Protein AF-A0A2D8NK33-F1 (afdb_monomer_lite)

Foldseek 3Di:
DVVVVVVVVVVVVVVVVVVVVVVVVVVCVVCVLVVLLVVLVVCVVVPDQLQVSQVVVVHHSVVSVVSNPDD

Sequence (71 aa):
MVSMLARLVTSVTVADESIETLRAFQARMDAMPTRRAELMREAHDAGHSWREIGAAVGMSHAGAMKAARKP

Radius of gyration: 21.65 Å; chains: 1; bounding box: 54×26×48 Å

Structure (mmCIF, N/CA/C/O backbone):
data_AF-A0A2D8NK33-F1
#
_entry.id   AF-A0A2D8NK33-F1
#
loop_
_atom_site.group_PDB
_atom_site.id
_atom_site.type_symbol
_atom_site.label_atom_id
_atom_site.label_alt_id
_atom_site.label_comp_id
_atom_site.label_asym_id
_atom_site.label_entity_id
_atom_site.label_seq_id
_atom_site.pdbx_PDB_ins_code
_atom_site.Cartn_x
_atom_site.Cartn_y
_atom_site.Cartn_z
_atom_site.occupancy
_atom_site.B_iso_or_equiv
_atom_site.auth_seq_id
_atom_site.auth_comp_id
_atom_site.auth_asym_id
_atom_site.auth_atom_id
_atom_site.pdbx_PDB_model_num
ATOM 1 N N . MET A 1 1 ? 43.273 -12.631 -34.021 1.00 53.56 1 MET A N 1
ATOM 2 C CA . MET A 1 1 ? 42.285 -11.528 -34.105 1.00 53.56 1 MET A CA 1
ATOM 3 C C . MET A 1 1 ? 40.879 -11.872 -33.588 1.00 53.56 1 MET A C 1
ATOM 5 O O . MET A 1 1 ? 40.107 -10.954 -33.373 1.00 53.56 1 MET A O 1
ATOM 9 N N . VAL A 1 2 ? 40.540 -13.140 -33.311 1.00 58.59 2 VAL A N 1
ATOM 10 C CA . VAL A 1 2 ? 39.188 -13.548 -32.848 1.00 58.59 2 VAL A CA 1
ATOM 11 C C . VAL A 1 2 ? 38.903 -13.192 -31.371 1.00 58.59 2 VAL A C 1
ATOM 13 O O . VAL A 1 2 ? 37.761 -12.981 -30.981 1.00 58.59 2 VAL A O 1
ATOM 16 N N . SER A 1 3 ? 39.949 -13.044 -30.549 1.00 63.28 3 SER A N 1
ATOM 17 C CA . SER A 1 3 ? 39.835 -12.846 -29.090 1.00 63.28 3 SER A CA 1
ATOM 18 C C . SER A 1 3 ? 39.216 -11.496 -28.670 1.00 63.28 3 SER A C 1
ATOM 20 O O . SER A 1 3 ? 38.540 -11.405 -27.648 1.00 63.28 3 SER A O 1
ATOM 22 N N . MET A 1 4 ? 39.387 -10.442 -29.475 1.00 63.59 4 MET A N 1
ATOM 23 C CA . MET A 1 4 ? 38.876 -9.101 -29.149 1.00 63.59 4 MET A CA 1
ATOM 24 C C . MET A 1 4 ? 37.375 -8.957 -29.453 1.00 63.59 4 MET A C 1
ATOM 26 O O . MET A 1 4 ? 36.653 -8.324 -28.689 1.00 63.59 4 MET A O 1
ATOM 30 N N . LEU A 1 5 ? 36.898 -9.615 -30.515 1.00 63.06 5 LEU A N 1
ATOM 31 C CA . LEU A 1 5 ? 35.478 -9.685 -30.877 1.00 63.06 5 LEU A CA 1
ATOM 32 C C . LEU A 1 5 ? 34.665 -10.471 -29.841 1.00 63.06 5 LEU A C 1
ATOM 34 O O . LEU A 1 5 ? 33.606 -10.009 -29.432 1.00 63.06 5 LEU A O 1
ATOM 38 N N . ALA A 1 6 ? 35.193 -11.596 -29.344 1.00 63.84 6 ALA A N 1
ATOM 39 C CA . ALA A 1 6 ? 34.539 -12.368 -28.285 1.00 63.84 6 ALA A CA 1
ATOM 40 C C . ALA A 1 6 ? 34.375 -11.552 -26.988 1.00 63.84 6 ALA A C 1
ATOM 42 O O . ALA A 1 6 ? 33.300 -11.546 -26.396 1.00 63.84 6 ALA A O 1
ATOM 43 N N . ARG A 1 7 ? 35.406 -10.790 -26.591 1.00 62.44 7 ARG 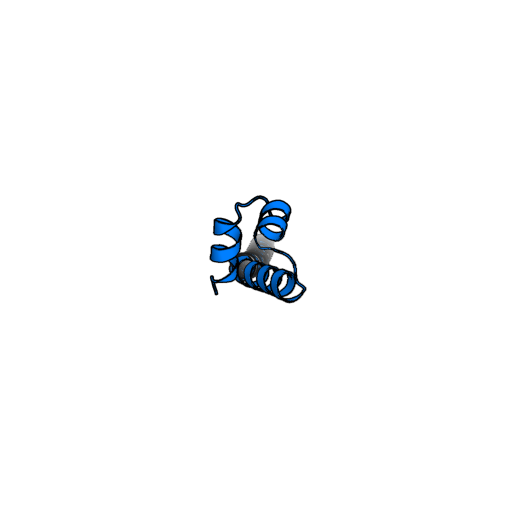A N 1
ATOM 44 C CA . ARG A 1 7 ? 35.334 -9.891 -25.425 1.00 62.44 7 ARG A CA 1
ATOM 45 C C . ARG A 1 7 ? 34.320 -8.762 -25.596 1.00 62.44 7 ARG A C 1
ATOM 47 O O . ARG A 1 7 ? 33.620 -8.452 -24.641 1.00 62.44 7 ARG A O 1
ATOM 54 N N . LEU A 1 8 ? 34.229 -8.154 -26.780 1.00 62.50 8 LEU A N 1
ATOM 55 C CA . LEU A 1 8 ? 33.247 -7.094 -27.026 1.00 62.50 8 LEU A CA 1
ATOM 56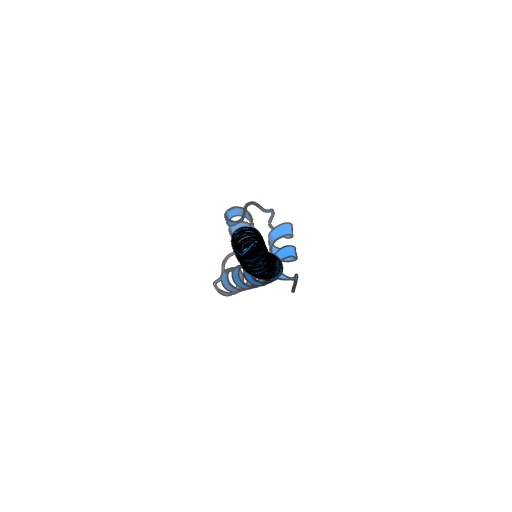 C C . LEU A 1 8 ? 31.809 -7.619 -26.976 1.00 62.50 8 LEU A C 1
ATOM 58 O O . LEU A 1 8 ? 30.957 -6.965 -26.386 1.00 62.50 8 LEU A O 1
ATOM 62 N N . VAL A 1 9 ? 31.547 -8.798 -27.546 1.00 64.44 9 VAL A N 1
ATOM 63 C CA . VAL A 1 9 ? 30.203 -9.395 -27.539 1.00 64.44 9 VAL A CA 1
ATOM 64 C C . VAL A 1 9 ? 29.756 -9.708 -26.111 1.00 64.44 9 VAL A C 1
ATOM 66 O O . VAL A 1 9 ? 28.670 -9.289 -25.728 1.00 64.44 9 VAL A O 1
ATOM 69 N N . THR A 1 10 ? 30.604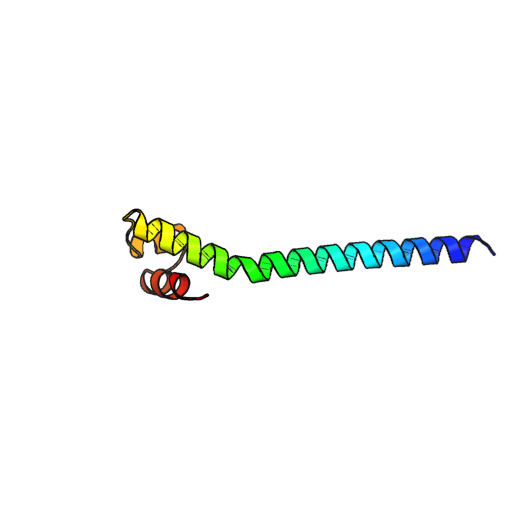 -10.337 -25.289 1.00 63.34 10 THR A N 1
ATOM 70 C CA . THR A 1 10 ? 30.270 -10.609 -23.879 1.00 63.34 10 THR A CA 1
ATOM 71 C C . THR A 1 10 ? 30.041 -9.324 -23.077 1.00 63.34 10 THR A C 1
ATOM 73 O O . THR A 1 10 ? 29.127 -9.263 -22.260 1.00 63.34 10 THR A O 1
ATOM 76 N N . SER A 1 11 ? 30.832 -8.274 -23.309 1.00 60.31 11 SER A N 1
ATOM 77 C CA . SER A 1 11 ? 30.647 -6.999 -22.605 1.00 60.31 11 SER A CA 1
ATOM 78 C C . SER A 1 11 ? 29.348 -6.285 -22.988 1.00 60.31 11 SER A C 1
ATOM 80 O O . SER A 1 11 ? 28.735 -5.649 -22.135 1.00 60.31 11 SER A O 1
ATOM 82 N N . VAL A 1 12 ? 28.914 -6.387 -24.248 1.00 62.66 12 VAL A N 1
ATOM 83 C CA . VAL A 1 12 ? 27.656 -5.779 -24.709 1.00 62.66 12 VAL A CA 1
ATOM 84 C C . VAL A 1 12 ? 26.445 -6.543 -24.172 1.00 62.66 12 VAL A C 1
ATOM 86 O O . VAL A 1 12 ? 25.499 -5.906 -23.720 1.00 62.66 12 VAL A O 1
ATOM 89 N N . THR A 1 13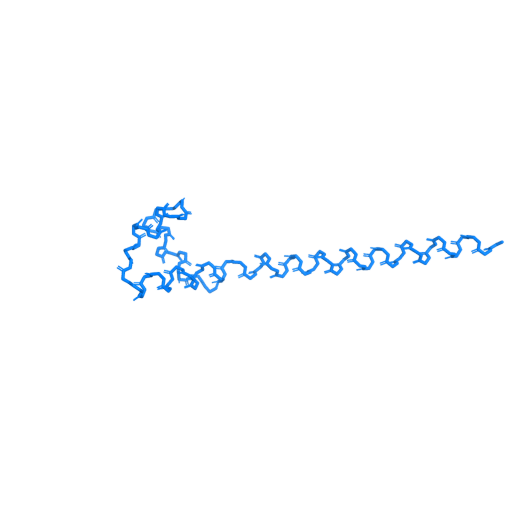 ? 26.479 -7.878 -24.132 1.00 61.53 13 THR A N 1
ATOM 90 C CA . THR A 1 13 ? 25.355 -8.674 -23.603 1.00 61.53 13 THR A CA 1
ATOM 91 C C . THR A 1 13 ? 25.172 -8.489 -22.099 1.00 61.53 13 THR A C 1
ATOM 93 O O . THR A 1 13 ? 24.051 -8.301 -21.641 1.00 61.53 13 THR A O 1
ATOM 96 N N . VAL A 1 14 ? 26.266 -8.452 -21.328 1.00 64.31 14 VAL A N 1
ATOM 97 C CA . VAL A 1 14 ? 26.200 -8.194 -19.878 1.00 64.31 14 VAL A CA 1
ATOM 98 C C . VAL A 1 14 ? 25.672 -6.784 -19.594 1.00 64.31 14 VAL A C 1
ATOM 100 O O . VAL A 1 14 ? 24.922 -6.585 -18.637 1.00 64.31 14 VAL A O 1
ATOM 103 N N . ALA A 1 15 ? 26.029 -5.799 -20.424 1.00 63.53 15 ALA A N 1
ATOM 104 C CA . ALA A 1 15 ? 25.489 -4.448 -20.307 1.00 63.53 15 ALA A CA 1
ATOM 105 C C . ALA A 1 15 ? 23.980 -4.401 -20.605 1.00 63.53 15 ALA A C 1
ATOM 107 O O . ALA A 1 15 ? 23.256 -3.712 -19.890 1.00 63.53 15 ALA A O 1
ATOM 108 N N . ASP A 1 16 ? 23.500 -5.148 -21.600 1.00 68.25 16 ASP A N 1
ATOM 109 C CA . ASP A 1 16 ? 22.081 -5.179 -21.979 1.00 68.25 16 ASP A CA 1
ATOM 110 C C . ASP A 1 16 ? 21.210 -5.844 -20.893 1.00 68.25 16 ASP A C 1
ATOM 112 O O . ASP A 1 16 ? 20.230 -5.256 -20.432 1.00 68.25 16 ASP A O 1
ATOM 116 N N . GLU A 1 17 ? 21.647 -6.990 -20.356 1.00 68.31 17 GLU A N 1
ATOM 117 C CA . GLU A 1 17 ? 20.991 -7.667 -19.220 1.00 68.31 17 GLU A CA 1
ATOM 118 C C . GLU A 1 17 ? 20.977 -6.791 -17.952 1.00 68.31 17 GLU A C 1
ATOM 120 O O . GLU A 1 17 ? 19.997 -6.742 -17.197 1.00 68.31 17 GLU A O 1
ATOM 125 N N . SER A 1 18 ? 22.058 -6.042 -17.718 1.00 71.88 18 SER A N 1
ATOM 126 C CA . SER A 1 18 ? 22.148 -5.097 -16.598 1.00 71.88 18 SER A CA 1
ATOM 127 C C . SER A 1 18 ? 21.189 -3.913 -16.770 1.00 71.88 18 SER A C 1
ATOM 129 O O . SER A 1 18 ? 20.588 -3.441 -15.805 1.00 71.88 18 SER A O 1
ATOM 131 N N . ILE A 1 19 ? 21.000 -3.424 -17.997 1.00 82.12 19 ILE A N 1
ATOM 132 C CA . ILE A 1 19 ? 20.045 -2.348 -18.286 1.00 82.12 19 ILE A CA 1
ATOM 133 C C . ILE A 1 19 ? 18.607 -2.849 -18.127 1.00 82.12 19 ILE A C 1
ATOM 135 O O . ILE A 1 19 ? 17.772 -2.137 -17.564 1.00 82.12 19 ILE A O 1
ATOM 139 N N . GLU A 1 20 ? 18.303 -4.067 -18.575 1.00 82.31 20 GLU A N 1
ATOM 140 C CA . GLU A 1 20 ? 16.975 -4.662 -18.422 1.00 82.31 20 GLU A CA 1
ATOM 141 C C . GLU A 1 20 ? 16.613 -4.868 -16.945 1.00 82.31 20 GLU A C 1
ATOM 143 O O . GLU A 1 20 ? 15.527 -4.479 -16.505 1.00 82.31 20 GLU A O 1
ATOM 148 N N . THR A 1 21 ? 17.546 -5.384 -16.144 1.00 83.44 21 THR A N 1
ATOM 149 C CA . THR A 1 21 ? 17.348 -5.551 -14.696 1.00 83.44 21 THR A CA 1
ATOM 150 C C . THR A 1 21 ? 17.157 -4.218 -13.972 1.00 83.44 21 THR A C 1
ATOM 152 O O . THR A 1 21 ? 16.270 -4.115 -13.120 1.00 83.44 21 THR A O 1
ATOM 155 N N . LEU A 1 22 ? 17.902 -3.172 -14.343 1.00 83.56 22 LEU A N 1
ATOM 156 C CA . LEU A 1 22 ? 17.702 -1.822 -13.805 1.00 83.56 22 LEU A CA 1
ATOM 157 C C . LEU A 1 22 ? 16.341 -1.235 -14.198 1.00 83.56 22 LEU A C 1
ATOM 159 O O . LEU A 1 22 ? 15.672 -0.641 -13.354 1.00 83.56 22 LEU A O 1
ATOM 163 N N . ARG A 1 23 ? 15.885 -1.436 -15.440 1.00 86.81 23 ARG A N 1
ATOM 164 C CA . ARG A 1 23 ? 14.546 -1.008 -15.884 1.00 86.81 23 ARG A CA 1
ATOM 165 C C . ARG A 1 23 ? 13.440 -1.744 -15.134 1.00 86.81 23 ARG A C 1
ATOM 167 O O . ARG A 1 23 ? 12.486 -1.112 -14.687 1.00 86.81 23 ARG A O 1
ATOM 174 N N . ALA A 1 24 ? 13.576 -3.056 -14.950 1.00 86.56 24 ALA A N 1
ATOM 175 C CA . ALA A 1 24 ? 12.621 -3.855 -14.189 1.00 86.56 24 ALA A CA 1
ATOM 176 C C . ALA A 1 24 ? 12.583 -3.441 -12.708 1.00 86.56 24 ALA A C 1
ATOM 178 O O . ALA A 1 24 ? 11.511 -3.375 -12.105 1.00 86.56 24 ALA A O 1
ATOM 179 N N . PHE A 1 25 ? 13.740 -3.131 -12.118 1.00 84.12 25 PHE A N 1
ATOM 180 C CA . PHE A 1 25 ? 13.819 -2.596 -10.763 1.00 84.12 25 PHE A CA 1
ATOM 181 C C . PHE A 1 25 ? 13.157 -1.217 -10.658 1.00 84.12 25 PHE A C 1
ATOM 183 O O . PHE A 1 25 ? 12.335 -1.010 -9.767 1.00 84.12 25 PHE A O 1
ATOM 190 N N . GLN A 1 26 ? 13.440 -0.313 -11.599 1.00 86.94 26 GLN A N 1
ATOM 191 C CA . GLN A 1 26 ? 12.821 1.011 -11.648 1.00 86.94 26 GLN A CA 1
ATOM 192 C C . GLN A 1 26 ? 11.296 0.909 -11.762 1.00 86.94 26 GLN A C 1
ATOM 194 O O . GLN A 1 26 ? 10.588 1.520 -10.971 1.00 86.94 26 GLN A O 1
ATOM 199 N N . ALA A 1 27 ? 10.782 0.051 -12.648 1.00 86.12 27 ALA A N 1
ATOM 200 C CA . ALA A 1 27 ? 9.344 -0.167 -12.793 1.00 86.12 27 ALA A CA 1
ATOM 201 C C . ALA A 1 27 ? 8.686 -0.667 -11.491 1.00 86.12 27 ALA A C 1
ATOM 203 O O . ALA A 1 27 ? 7.586 -0.240 -11.140 1.00 86.12 27 ALA A O 1
ATOM 204 N N . ARG A 1 28 ? 9.363 -1.543 -10.734 1.00 84.19 28 ARG A N 1
ATOM 205 C CA . ARG A 1 28 ? 8.879 -2.000 -9.417 1.00 84.19 28 ARG A CA 1
ATOM 206 C C . ARG A 1 28 ? 8.883 -0.874 -8.385 1.00 84.19 28 ARG A C 1
ATOM 208 O O . ARG A 1 28 ? 7.940 -0.769 -7.603 1.00 84.19 28 ARG A O 1
ATOM 215 N N . MET A 1 29 ? 9.921 -0.041 -8.388 1.00 85.50 29 MET A N 1
ATOM 216 C CA . MET A 1 29 ? 10.018 1.123 -7.507 1.00 85.50 29 MET A CA 1
ATOM 217 C C . MET A 1 29 ? 8.941 2.165 -7.822 1.00 85.50 29 MET A C 1
ATOM 219 O O . MET A 1 29 ? 8.351 2.721 -6.897 1.00 85.50 29 MET A O 1
ATOM 223 N N . ASP A 1 30 ? 8.628 2.367 -9.101 1.00 83.31 30 ASP A N 1
ATOM 224 C CA . ASP A 1 30 ? 7.585 3.291 -9.551 1.00 83.31 30 ASP A CA 1
ATOM 225 C C . ASP A 1 30 ? 6.176 2.784 -9.206 1.00 83.31 30 ASP A C 1
ATOM 227 O O . ASP A 1 30 ? 5.301 3.583 -8.877 1.00 83.31 30 ASP A O 1
ATOM 231 N N . ALA A 1 31 ? 5.960 1.464 -9.204 1.00 84.44 31 ALA A N 1
ATOM 232 C CA . ALA A 1 31 ? 4.683 0.846 -8.829 1.00 84.44 31 ALA A CA 1
ATOM 233 C C . ALA A 1 31 ? 4.461 0.744 -7.305 1.00 84.44 31 ALA A C 1
ATOM 235 O O . ALA A 1 31 ? 3.329 0.596 -6.834 1.00 84.44 31 ALA A O 1
ATOM 236 N N . MET A 1 32 ? 5.529 0.810 -6.505 1.00 81.94 32 MET A N 1
ATOM 237 C CA . MET A 1 32 ? 5.463 0.635 -5.050 1.00 81.94 32 MET A CA 1
ATOM 238 C C . MET A 1 32 ? 4.558 1.659 -4.329 1.00 81.94 32 MET A C 1
ATOM 240 O O . MET A 1 32 ? 3.808 1.253 -3.436 1.00 81.94 32 MET A O 1
ATOM 244 N N . PRO A 1 33 ? 4.585 2.966 -4.668 1.00 85.00 33 PRO A N 1
ATOM 245 C CA . PRO A 1 33 ? 3.682 3.962 -4.096 1.00 85.00 33 PRO A CA 1
ATOM 246 C C . PRO A 1 33 ? 2.201 3.630 -4.294 1.00 85.00 33 PRO A C 1
ATOM 248 O O . PRO A 1 33 ? 1.453 3.698 -3.316 1.00 85.00 33 PRO A O 1
ATOM 251 N N . THR A 1 34 ? 1.809 3.221 -5.504 1.00 86.62 34 THR A N 1
ATOM 252 C CA . THR A 1 34 ? 0.437 2.808 -5.838 1.00 86.62 34 THR A CA 1
ATOM 253 C C . THR A 1 34 ? 0.038 1.588 -5.022 1.00 86.62 34 THR A C 1
ATOM 255 O O . THR A 1 34 ? -0.974 1.609 -4.321 1.00 86.62 34 THR A O 1
ATOM 258 N N . ARG A 1 35 ? 0.891 0.554 -4.991 1.00 87.25 35 ARG A N 1
ATOM 259 C CA . ARG A 1 35 ? 0.602 -0.664 -4.224 1.00 87.25 35 ARG A CA 1
ATOM 260 C C . ARG A 1 35 ? 0.457 -0.393 -2.727 1.00 87.25 35 ARG A C 1
ATOM 262 O O . ARG A 1 35 ? -0.403 -0.966 -2.065 1.00 87.25 35 ARG A O 1
ATOM 269 N N . ARG A 1 36 ? 1.280 0.502 -2.177 1.00 89.94 36 ARG A N 1
ATOM 270 C CA . ARG A 1 36 ? 1.168 0.923 -0.776 1.00 89.94 36 ARG A CA 1
ATOM 271 C C . ARG A 1 36 ? -0.154 1.646 -0.511 1.00 89.94 36 ARG A C 1
ATOM 273 O O . ARG A 1 36 ? -0.761 1.402 0.527 1.00 89.94 36 ARG A O 1
ATOM 280 N N . ALA A 1 37 ? -0.590 2.525 -1.414 1.00 90.94 37 ALA A N 1
ATOM 281 C CA . ALA A 1 37 ? -1.861 3.230 -1.277 1.00 90.94 37 ALA A CA 1
ATOM 282 C C . ALA A 1 37 ? -3.053 2.260 -1.302 1.00 90.94 37 ALA A C 1
ATOM 284 O O . ALA A 1 37 ? -3.940 2.374 -0.458 1.00 90.94 37 ALA A O 1
ATOM 285 N N . GLU A 1 38 ? -3.038 1.267 -2.197 1.00 92.25 38 GLU A N 1
ATOM 286 C CA . GLU A 1 38 ? -4.049 0.202 -2.252 1.00 92.25 38 GLU A CA 1
ATOM 287 C C . GLU A 1 38 ? -4.152 -0.561 -0.930 1.00 92.25 38 GLU A C 1
ATOM 289 O O . GLU A 1 38 ? -5.232 -0.617 -0.347 1.00 92.25 38 GLU A O 1
ATOM 294 N N . LEU A 1 39 ? -3.024 -1.058 -0.411 1.00 92.00 39 LEU A N 1
ATOM 295 C CA . LEU A 1 39 ? -2.983 -1.810 0.848 1.00 92.00 39 LEU A CA 1
ATOM 296 C C . LEU A 1 39 ? -3.488 -0.984 2.041 1.00 92.00 39 LEU A C 1
ATOM 298 O O . LEU A 1 39 ? -4.143 -1.509 2.938 1.00 92.00 39 LEU A O 1
ATOM 302 N N . MET A 1 40 ? -3.212 0.323 2.055 1.00 94.44 40 MET A N 1
ATOM 303 C CA . MET A 1 40 ? -3.730 1.222 3.090 1.00 94.44 40 MET A CA 1
ATOM 304 C C . MET A 1 40 ? -5.249 1.385 3.016 1.00 94.44 40 MET A C 1
ATOM 306 O O . MET A 1 40 ? -5.893 1.469 4.060 1.00 94.44 40 MET A O 1
ATOM 310 N N . ARG A 1 41 ? -5.831 1.432 1.811 1.00 92.50 41 ARG A N 1
ATOM 311 C CA . ARG A 1 41 ? -7.292 1.456 1.652 1.00 92.50 41 ARG A CA 1
ATOM 312 C C . ARG A 1 41 ? -7.912 0.125 2.051 1.00 92.50 41 ARG A C 1
ATOM 314 O O . ARG A 1 41 ? -8.861 0.138 2.815 1.00 92.50 41 ARG A O 1
ATOM 321 N N . GLU A 1 42 ? -7.341 -0.997 1.614 1.00 94.88 42 GLU A N 1
ATOM 322 C CA . GLU A 1 42 ? -7.821 -2.337 1.978 1.00 94.88 42 GLU A CA 1
ATOM 323 C C . GLU A 1 42 ? -7.854 -2.525 3.503 1.00 94.88 42 GLU A C 1
ATOM 325 O O . GLU A 1 42 ? -8.846 -3.002 4.049 1.00 94.88 42 GLU A O 1
ATOM 330 N N . ALA A 1 43 ? -6.809 -2.084 4.212 1.00 94.00 43 ALA A N 1
ATOM 331 C CA . ALA A 1 43 ? -6.777 -2.128 5.672 1.00 94.00 43 ALA A CA 1
ATOM 332 C C . ALA A 1 43 ? -7.867 -1.250 6.309 1.00 94.00 43 ALA A C 1
ATOM 334 O O . ALA A 1 43 ? -8.486 -1.644 7.298 1.00 94.00 43 ALA A O 1
ATOM 335 N N . HIS A 1 44 ? -8.120 -0.068 5.747 1.00 95.56 44 HIS A N 1
ATOM 336 C CA . HIS A 1 44 ? -9.187 0.805 6.225 1.00 95.56 44 HIS A CA 1
ATOM 337 C C . HIS A 1 44 ? -10.577 0.208 5.968 1.00 95.56 44 HIS A C 1
ATOM 339 O O . HIS A 1 44 ? -11.430 0.237 6.853 1.00 95.56 44 HIS A O 1
ATOM 345 N N . ASP A 1 45 ? -10.794 -0.382 4.793 1.00 95.00 45 ASP A N 1
ATOM 346 C CA . ASP A 1 45 ? -12.047 -1.043 4.419 1.00 95.00 45 ASP A CA 1
ATOM 347 C C . ASP A 1 45 ? -12.297 -2.305 5.266 1.00 95.00 45 ASP A C 1
ATOM 349 O O . ASP A 1 45 ? -13.443 -2.637 5.563 1.00 95.00 45 ASP A O 1
ATOM 353 N N . ALA A 1 46 ? -11.232 -2.958 5.744 1.00 96.25 46 ALA A N 1
ATOM 354 C CA . ALA A 1 46 ? -11.289 -4.025 6.747 1.00 96.25 46 ALA A CA 1
ATOM 355 C C . ALA A 1 46 ? -11.597 -3.526 8.178 1.00 96.25 46 ALA A C 1
ATOM 357 O O . ALA A 1 46 ? -11.720 -4.333 9.099 1.00 96.25 46 ALA A O 1
ATOM 358 N N . GLY A 1 47 ? -11.738 -2.211 8.378 1.00 95.81 47 GLY A N 1
ATOM 359 C CA . GLY A 1 47 ? -12.147 -1.594 9.640 1.00 95.81 47 GLY A CA 1
ATOM 360 C C . GLY A 1 47 ? -11.009 -1.036 10.495 1.00 95.81 47 GLY A C 1
ATOM 361 O O . GLY A 1 47 ? -11.272 -0.555 11.598 1.00 95.81 47 GLY A O 1
ATOM 362 N N . HIS A 1 48 ? -9.759 -1.055 10.022 1.00 96.19 48 HIS A N 1
ATOM 363 C CA . HIS A 1 48 ? -8.657 -0.435 10.758 1.00 96.19 48 HIS A CA 1
ATOM 364 C C . HIS A 1 48 ? -8.717 1.090 10.679 1.00 96.19 48 HIS A C 1
ATOM 366 O O . HIS A 1 48 ? -8.943 1.690 9.626 1.00 96.19 48 HIS A O 1
ATOM 372 N N . SER A 1 49 ? -8.438 1.754 11.797 1.00 96.31 49 SER A N 1
ATOM 373 C CA . SER A 1 49 ? -8.351 3.207 11.816 1.00 96.31 49 SER A CA 1
ATOM 374 C C . SER A 1 49 ? -7.080 3.691 11.111 1.00 96.31 49 SER A C 1
ATOM 376 O O . SER A 1 49 ? -6.008 3.089 11.193 1.00 96.31 49 SER A O 1
ATOM 378 N N . TRP A 1 50 ? -7.138 4.881 10.510 1.00 93.69 50 TRP A N 1
ATOM 379 C CA . TRP A 1 50 ? -5.957 5.532 9.927 1.00 93.69 50 TRP A CA 1
ATOM 380 C C . TRP A 1 50 ? -4.810 5.750 10.925 1.00 93.69 50 TRP A C 1
ATOM 382 O O . TRP A 1 50 ? -3.660 5.908 10.520 1.00 93.69 50 TRP A O 1
ATOM 392 N N . ARG A 1 51 ? -5.106 5.783 12.233 1.00 95.19 51 ARG A N 1
ATOM 393 C CA . ARG A 1 51 ? -4.076 5.862 13.276 1.00 95.19 51 ARG A CA 1
ATOM 394 C C . ARG A 1 51 ? -3.299 4.547 13.380 1.00 95.19 51 ARG A C 1
ATOM 396 O O . ARG A 1 51 ? -2.075 4.596 13.427 1.00 95.19 51 ARG A O 1
ATOM 403 N N . GLU A 1 52 ? -3.989 3.410 13.397 1.00 95.81 52 GLU A N 1
ATOM 404 C CA . GLU A 1 52 ? -3.368 2.078 13.453 1.00 95.81 52 GLU A CA 1
ATOM 405 C C . GLU A 1 52 ? -2.582 1.782 12.178 1.00 95.81 52 GLU A C 1
ATOM 407 O O . GLU A 1 52 ? -1.426 1.369 12.247 1.00 95.81 52 GLU A O 1
ATOM 412 N N . ILE A 1 53 ? -3.170 2.093 11.019 1.00 95.62 53 ILE A N 1
ATOM 413 C CA . ILE A 1 53 ? -2.510 1.953 9.715 1.00 95.62 53 ILE A CA 1
ATOM 414 C C . ILE A 1 53 ? -1.236 2.801 9.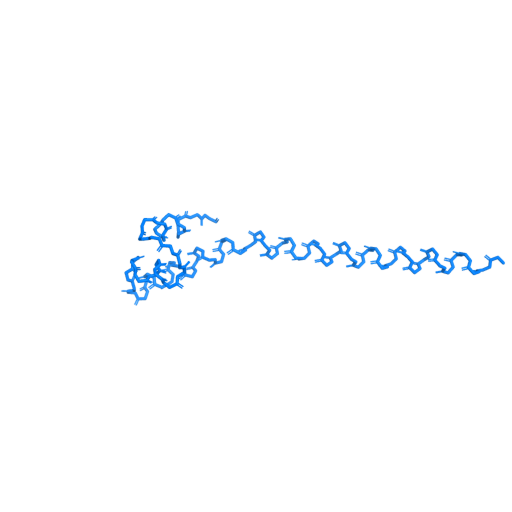683 1.00 95.62 53 ILE A C 1
ATOM 416 O O . ILE A 1 53 ? -0.170 2.302 9.332 1.00 95.62 53 ILE A O 1
ATOM 420 N N . GLY A 1 54 ? -1.322 4.070 10.097 1.00 94.31 54 GLY A N 1
ATOM 421 C CA . GLY A 1 54 ? -0.165 4.957 10.172 1.00 94.31 54 GLY A CA 1
ATOM 422 C C . GLY A 1 54 ? 0.930 4.417 11.090 1.00 94.31 54 GLY A C 1
ATOM 423 O O . GLY A 1 54 ? 2.088 4.362 10.682 1.00 94.31 54 GLY A O 1
ATOM 424 N N . ALA A 1 55 ? 0.574 3.9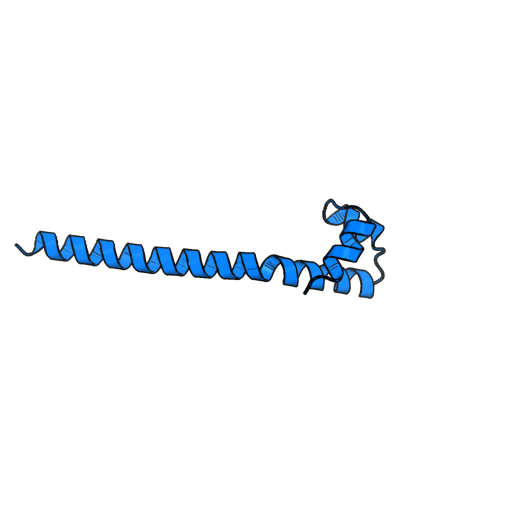52 12.288 1.00 94.75 55 ALA A N 1
ATOM 425 C CA . ALA A 1 55 ? 1.533 3.375 13.227 1.00 94.75 55 ALA A CA 1
ATOM 426 C C . ALA A 1 55 ? 2.255 2.147 12.643 1.00 94.75 55 ALA A C 1
ATOM 428 O O . ALA A 1 55 ? 3.474 2.049 12.769 1.00 94.75 55 ALA A O 1
ATOM 429 N N . ALA A 1 56 ? 1.535 1.261 11.945 1.00 93.69 56 ALA A N 1
ATOM 430 C CA . ALA A 1 56 ? 2.103 0.056 11.336 1.00 93.69 56 ALA A CA 1
ATOM 431 C C . ALA A 1 56 ? 3.139 0.353 10.237 1.00 93.69 56 ALA A C 1
ATOM 433 O O . ALA A 1 56 ? 4.084 -0.409 10.049 1.00 93.69 56 ALA A O 1
ATOM 434 N N . VAL A 1 57 ? 2.985 1.472 9.524 1.00 90.25 57 VAL A N 1
ATOM 435 C CA . VAL A 1 57 ? 3.875 1.885 8.423 1.00 90.25 57 VAL A CA 1
ATOM 436 C C . VAL A 1 57 ? 4.760 3.089 8.772 1.00 90.25 57 VAL A C 1
ATOM 438 O O . VAL A 1 57 ? 5.326 3.723 7.881 1.00 90.25 57 VAL A O 1
ATOM 441 N N . GLY A 1 58 ? 4.890 3.414 10.062 1.00 93.44 58 GLY A N 1
ATOM 442 C CA . GLY A 1 58 ? 5.804 4.450 10.554 1.00 93.44 58 GLY A CA 1
ATOM 443 C C . GLY A 1 58 ? 5.420 5.884 10.169 1.00 93.44 58 GLY A C 1
ATOM 444 O O . GLY A 1 58 ? 6.295 6.719 9.949 1.00 93.44 58 GLY A O 1
ATOM 445 N N . MET A 1 59 ? 4.126 6.191 10.066 1.00 93.19 59 MET A N 1
ATOM 446 C CA . MET A 1 59 ? 3.622 7.525 9.728 1.00 93.19 59 MET A CA 1
ATOM 447 C C . MET A 1 59 ? 2.486 7.994 10.639 1.00 93.19 59 MET A C 1
ATOM 449 O O . MET A 1 59 ? 1.860 7.231 11.370 1.00 93.19 59 MET A O 1
ATOM 453 N N . SER A 1 60 ? 2.198 9.293 10.593 1.00 95.12 60 SER A N 1
ATOM 454 C CA . SER A 1 60 ? 1.073 9.865 11.330 1.00 95.12 60 SER A CA 1
ATOM 455 C C . SER A 1 60 ? -0.271 9.488 10.697 1.00 95.12 60 SER A C 1
ATOM 457 O O . SER A 1 60 ? -0.349 9.152 9.515 1.00 95.12 60 SER A O 1
ATOM 459 N N . HIS A 1 61 ? -1.352 9.636 11.465 1.00 93.44 61 HIS A N 1
ATOM 460 C CA . HIS A 1 61 ? -2.732 9.498 10.983 1.00 93.44 61 HIS A CA 1
ATOM 461 C C . HIS A 1 61 ? -2.996 10.305 9.695 1.00 93.44 61 HIS A C 1
ATOM 463 O O . HIS A 1 61 ? -3.479 9.766 8.701 1.00 93.44 61 HIS A O 1
ATOM 469 N N . ALA A 1 62 ? -2.618 11.589 9.686 1.00 92.75 62 ALA A N 1
ATOM 470 C CA . ALA A 1 62 ? -2.764 12.451 8.513 1.00 92.75 62 ALA A CA 1
ATOM 471 C C . ALA A 1 62 ? -1.887 11.984 7.335 1.00 92.75 62 ALA A C 1
ATOM 473 O O . ALA A 1 62 ? -2.289 12.094 6.176 1.00 92.75 62 ALA A O 1
ATOM 474 N N . GLY A 1 63 ? -0.704 11.433 7.631 1.00 91.62 63 GLY A N 1
ATOM 475 C CA . GLY A 1 63 ? 0.180 10.814 6.646 1.00 91.62 63 GLY A CA 1
ATOM 476 C C . GLY A 1 63 ? -0.463 9.607 5.965 1.00 91.62 63 GLY A C 1
ATOM 477 O O . GLY A 1 63 ? -0.470 9.552 4.737 1.00 91.62 63 GLY A O 1
ATOM 478 N N . ALA A 1 64 ? -1.073 8.706 6.739 1.00 91.69 64 ALA A N 1
ATOM 479 C CA . ALA A 1 64 ? -1.765 7.524 6.223 1.00 91.69 64 ALA A CA 1
ATOM 480 C C . ALA A 1 64 ? -2.963 7.901 5.340 1.00 91.69 64 ALA A C 1
ATOM 482 O O . ALA A 1 64 ? -3.067 7.426 4.210 1.00 91.69 64 ALA A O 1
ATOM 483 N N . MET A 1 65 ? -3.803 8.842 5.792 1.00 92.44 65 MET A N 1
ATOM 484 C CA . MET A 1 65 ? -4.925 9.350 4.989 1.00 92.44 65 MET A CA 1
ATOM 485 C C . MET A 1 65 ? -4.468 9.956 3.659 1.00 92.44 65 MET A C 1
ATOM 487 O O . MET A 1 65 ? -5.105 9.756 2.627 1.00 92.44 65 MET A O 1
ATOM 491 N N . LYS A 1 66 ? -3.376 10.730 3.672 1.00 92.56 66 LYS A N 1
ATOM 492 C CA . LYS A 1 66 ? -2.828 11.346 2.459 1.00 92.56 66 LYS A CA 1
ATOM 493 C C . LYS A 1 66 ? -2.209 10.301 1.529 1.00 92.56 66 LYS A C 1
ATOM 495 O O . LYS A 1 66 ? -2.393 10.395 0.319 1.00 92.56 66 LYS A O 1
ATOM 500 N N . ALA A 1 67 ? -1.492 9.322 2.078 1.00 89.25 67 ALA A N 1
ATOM 501 C CA . ALA A 1 67 ? -0.838 8.264 1.314 1.00 89.25 67 ALA A CA 1
ATOM 502 C C . ALA A 1 67 ? -1.850 7.350 0.607 1.00 89.25 67 ALA A C 1
ATOM 504 O O . ALA A 1 67 ? -1.641 7.031 -0.557 1.00 89.25 67 ALA A O 1
ATOM 505 N N . ALA A 1 68 ? -2.973 7.028 1.255 1.00 88.75 68 ALA A N 1
ATOM 506 C CA . ALA A 1 68 ? -4.051 6.220 0.678 1.00 88.75 68 ALA A CA 1
ATOM 507 C C . ALA A 1 68 ? -4.811 6.904 -0.481 1.00 88.75 68 ALA A C 1
ATOM 509 O O . ALA A 1 68 ? -5.561 6.252 -1.202 1.00 88.75 68 ALA A O 1
ATOM 510 N N . ARG A 1 69 ? -4.642 8.223 -0.658 1.00 86.00 69 ARG A N 1
ATOM 511 C CA . ARG A 1 69 ? -5.288 9.021 -1.718 1.00 86.00 69 ARG A CA 1
ATOM 512 C C . ARG A 1 69 ? -4.404 9.255 -2.939 1.00 86.00 69 ARG A C 1
ATOM 514 O O . ARG A 1 69 ? -4.876 9.845 -3.909 1.00 86.00 69 ARG A O 1
ATOM 521 N N . LYS A 1 70 ? -3.122 8.889 -2.878 1.00 72.81 70 LYS A N 1
ATOM 522 C CA . LYS A 1 70 ? -2.213 9.077 -4.008 1.00 72.81 70 LYS A CA 1
ATOM 523 C C . LYS A 1 70 ? -2.419 7.908 -4.987 1.00 72.81 70 LYS A C 1
ATOM 525 O O . LYS A 1 70 ? -2.400 6.774 -4.511 1.00 72.81 70 LYS A O 1
ATOM 530 N N . PRO A 1 71 ? -2.675 8.172 -6.281 1.00 58.53 71 PRO A N 1
ATOM 531 C CA . PRO A 1 71 ? -2.724 7.117 -7.289 1.00 58.53 71 PRO A CA 1
ATOM 532 C C . PRO A 1 71 ? -1.370 6.412 -7.407 1.00 58.53 71 PRO A C 1
ATOM 534 O O . PRO A 1 71 ? -0.333 7.049 -7.096 1.00 58.53 71 PRO A O 1
#

pLDDT: mean 82.83, std 12.89, range [53.56, 96.31]

Secondary structure (DSSP, 8-state):
-HHHHHHHHHHHHHHHHHHHHHHHHHHHHHHHHHHHHHHHHHHHHTT--HHHHHHHTT--HHHHHHHTT--